Protein AF-A0A534B574-F1 (afdb_monomer_lite)

Sequence (57 aa):
MTREEFARRRRQLMRLMGRDSIAVLPAAPVRQRNNDVEYPYRQDSDFHYLTGFGEPQ

Radius of gyration: 14.53 Å; chains: 1; bounding box: 30×16×40 Å

Secondary structure (DSSP, 8-state):
--HHHHHHHHHHHHHHH-TT-----PPPPP-EEETTEEPPP---HHHHHHH------

pLDDT: mean 95.39, std 4.12, range [74.19, 98.19]

Foldseek 3Di:
DDPVQLVVVVVVVVVVQDPPDDDDDAWDDWADDDDPDTDDDDTDPVCCNNGVDRDHD

Structure (mmCIF, N/CA/C/O backbone):
data_AF-A0A534B574-F1
#
_entry.id   AF-A0A534B574-F1
#
loop_
_atom_site.group_PDB
_atom_site.id
_atom_site.type_symbol
_atom_site.label_atom_id
_atom_site.label_alt_id
_atom_site.label_comp_id
_atom_site.label_asym_id
_atom_site.label_entity_id
_atom_site.label_seq_id
_atom_site.pdbx_PDB_ins_code
_atom_site.Cartn_x
_atom_site.Cartn_y
_atom_site.Cartn_z
_atom_site.occupancy
_atom_site.B_iso_or_equiv
_atom_site.auth_s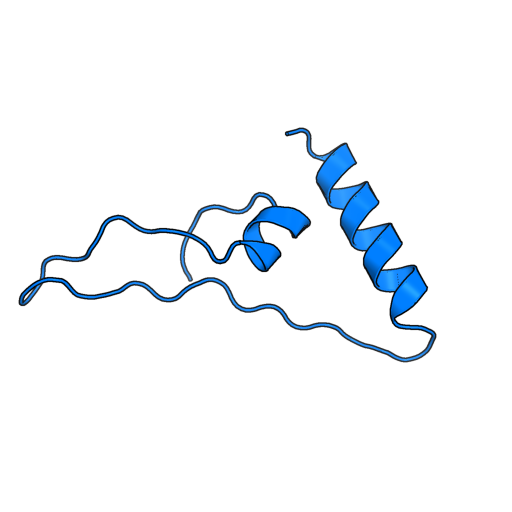eq_id
_atom_site.auth_comp_id
_atom_site.auth_asym_id
_atom_site.auth_atom_id
_atom_site.pdbx_PDB_model_num
ATOM 1 N N . MET A 1 1 ? 9.791 0.934 6.395 1.00 74.19 1 MET A N 1
ATOM 2 C CA . MET A 1 1 ? 8.550 1.141 7.178 1.00 74.19 1 MET A CA 1
ATOM 3 C C . MET A 1 1 ? 8.157 -0.198 7.782 1.00 74.19 1 MET A C 1
ATOM 5 O O . MET A 1 1 ? 8.324 -1.193 7.091 1.00 74.19 1 MET A O 1
ATOM 9 N N . THR A 1 2 ? 7.755 -0.264 9.053 1.00 93.12 2 THR A N 1
ATOM 10 C CA . THR A 1 2 ? 7.548 -1.555 9.737 1.00 93.12 2 THR A CA 1
ATOM 11 C C . THR A 1 2 ? 6.117 -2.072 9.565 1.00 93.12 2 THR A C 1
ATOM 13 O O . THR A 1 2 ? 5.205 -1.315 9.222 1.00 93.12 2 THR A O 1
ATOM 16 N N . ARG A 1 3 ? 5.892 -3.368 9.812 1.00 93.50 3 ARG A N 1
ATOM 17 C CA . ARG A 1 3 ? 4.564 -3.997 9.699 1.00 93.50 3 ARG A CA 1
ATOM 18 C C . ARG A 1 3 ? 3.544 -3.363 10.653 1.00 93.50 3 ARG A C 1
ATOM 20 O O . ARG A 1 3 ? 2.363 -3.239 10.320 1.00 93.50 3 ARG A O 1
ATOM 27 N N . GLU A 1 4 ? 4.009 -2.928 11.819 1.00 96.88 4 GLU A N 1
ATOM 28 C CA . GLU A 1 4 ? 3.214 -2.276 12.859 1.00 96.88 4 GLU A CA 1
ATOM 29 C C . GLU A 1 4 ? 2.677 -0.920 12.386 1.00 96.88 4 GLU A C 1
ATOM 31 O O . GLU A 1 4 ? 1.527 -0.581 12.676 1.00 96.88 4 GLU A O 1
ATOM 36 N N . GLU A 1 5 ? 3.469 -0.175 11.607 1.00 97.69 5 GLU A N 1
ATOM 37 C CA . GLU A 1 5 ? 3.078 1.125 11.056 1.00 97.69 5 GLU A CA 1
ATOM 38 C C . GLU A 1 5 ? 1.905 0.993 10.078 1.00 97.69 5 GLU A C 1
ATOM 40 O O . GLU A 1 5 ? 0.903 1.704 10.190 1.00 97.69 5 GLU A O 1
ATOM 45 N N . PHE A 1 6 ? 1.973 0.021 9.168 1.00 97.81 6 PHE A N 1
ATOM 46 C CA . PHE A 1 6 ? 0.874 -0.270 8.248 1.00 97.81 6 PHE A CA 1
ATOM 47 C C . PHE A 1 6 ? -0.394 -0.700 9.000 1.00 97.81 6 PHE A C 1
ATOM 49 O O . PHE A 1 6 ? -1.494 -0.223 8.712 1.00 97.81 6 PHE A O 1
ATOM 56 N N . ALA A 1 7 ? -0.255 -1.538 10.034 1.00 97.56 7 ALA A N 1
ATOM 57 C CA . ALA A 1 7 ? -1.379 -1.930 10.883 1.00 97.56 7 ALA A CA 1
ATOM 58 C C . ALA A 1 7 ? -1.988 -0.744 11.654 1.00 97.56 7 ALA A C 1
ATOM 60 O O . ALA A 1 7 ? -3.199 -0.710 11.882 1.00 97.56 7 ALA A O 1
ATOM 61 N N . ARG A 1 8 ? -1.174 0.233 12.073 1.00 98.19 8 ARG A N 1
ATOM 62 C CA . ARG A 1 8 ? -1.641 1.465 12.725 1.00 98.19 8 ARG A CA 1
ATOM 63 C C . ARG A 1 8 ? -2.471 2.323 11.771 1.00 98.19 8 ARG A C 1
ATOM 65 O O . ARG A 1 8 ? -3.564 2.746 12.144 1.00 98.19 8 ARG A O 1
ATOM 72 N N . ARG A 1 9 ? -1.997 2.527 10.541 1.00 98.12 9 ARG A N 1
ATOM 73 C CA . ARG A 1 9 ? -2.693 3.323 9.513 1.00 98.12 9 ARG A CA 1
ATOM 74 C C . ARG A 1 9 ? -4.031 2.715 9.119 1.00 98.12 9 ARG A C 1
ATOM 76 O O . ARG A 1 9 ? -5.034 3.420 9.114 1.00 98.12 9 ARG A O 1
ATOM 83 N N . ARG A 1 10 ? -4.084 1.395 8.907 1.00 97.50 10 ARG A N 1
ATOM 84 C CA . ARG A 1 10 ? -5.354 0.696 8.639 1.00 97.50 10 ARG A CA 1
ATOM 85 C C . ARG A 1 10 ? -6.350 0.858 9.788 1.00 97.50 10 ARG A C 1
ATOM 87 O O . ARG A 1 10 ? -7.511 1.159 9.546 1.00 97.50 10 ARG A O 1
ATOM 94 N N . ARG A 1 11 ? -5.902 0.754 11.046 1.00 96.88 11 ARG A N 1
ATOM 95 C CA . ARG A 1 11 ? -6.757 1.020 12.221 1.00 96.88 11 ARG A CA 1
ATOM 96 C C . ARG A 1 11 ? -7.249 2.467 12.290 1.00 96.88 11 ARG A C 1
ATOM 98 O O . ARG A 1 11 ? -8.333 2.717 12.805 1.00 96.88 11 ARG A O 1
ATOM 105 N N . GLN A 1 12 ? -6.459 3.435 11.832 1.00 97.62 12 GLN A N 1
ATOM 106 C CA . GLN A 1 12 ? -6.895 4.829 11.748 1.00 97.62 12 GLN A CA 1
ATOM 1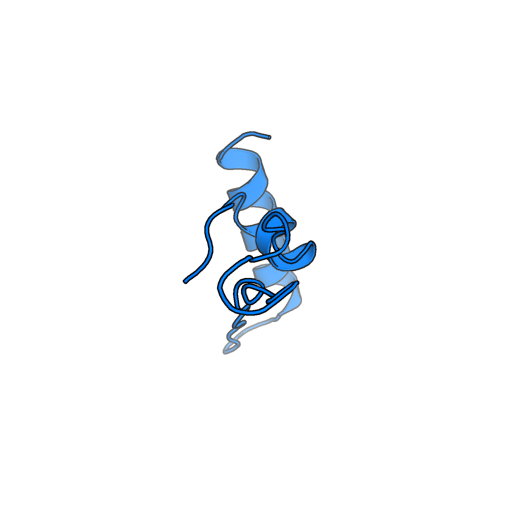07 C C . GLN A 1 12 ? -7.959 5.017 10.666 1.00 97.62 12 GLN A C 1
ATOM 109 O O . GLN A 1 12 ? -8.989 5.612 10.960 1.00 97.62 12 GLN A O 1
ATOM 114 N N . LEU A 1 13 ? -7.752 4.454 9.475 1.00 97.25 13 LEU A N 1
ATOM 115 C CA . LEU A 1 13 ? -8.736 4.492 8.394 1.00 97.25 13 LEU A CA 1
ATOM 116 C C . LEU A 1 13 ? -10.076 3.877 8.829 1.00 97.25 13 LEU A C 1
ATOM 118 O O . LEU A 1 13 ? -11.109 4.523 8.709 1.00 97.25 13 LEU A O 1
ATOM 122 N N . MET A 1 14 ? -10.052 2.690 9.442 1.00 96.44 14 MET A N 1
ATOM 123 C CA . MET A 1 14 ? -11.270 2.009 9.913 1.00 96.44 14 MET A CA 1
ATOM 124 C C . MET A 1 14 ? -12.055 2.827 10.949 1.00 96.44 14 MET A C 1
ATOM 126 O O . MET A 1 14 ? -13.280 2.795 10.963 1.00 96.44 14 MET A O 1
ATOM 130 N N . ARG A 1 15 ? -11.371 3.605 11.800 1.00 96.12 15 ARG A N 1
ATOM 131 C CA . ARG A 1 15 ? -12.041 4.510 12.752 1.00 96.12 15 ARG A CA 1
ATOM 132 C C . ARG A 1 15 ? -12.759 5.669 12.062 1.00 96.12 15 ARG A C 1
ATOM 134 O O . ARG A 1 15 ? -13.767 6.127 12.584 1.00 96.12 15 ARG A O 1
ATOM 141 N N . LEU A 1 16 ? -12.240 6.141 10.929 1.00 96.75 16 LEU A N 1
ATOM 142 C CA . LEU A 1 16 ? -12.836 7.237 10.161 1.00 96.75 16 LEU A CA 1
ATOM 143 C C . LEU A 1 16 ? -14.037 6.779 9.327 1.00 96.75 16 LEU A C 1
ATOM 145 O O . LEU A 1 16 ? -14.961 7.559 9.132 1.00 96.75 16 LEU A O 1
ATOM 149 N N . MET A 1 17 ? -14.034 5.532 8.850 1.00 96.44 17 MET A N 1
ATOM 150 C CA . MET A 1 17 ? -15.099 5.011 7.984 1.00 96.44 17 MET A CA 1
ATOM 151 C C . MET A 1 17 ? -16.434 4.795 8.713 1.00 96.44 17 MET A C 1
ATOM 153 O O . MET A 1 17 ? -17.488 4.839 8.085 1.00 96.44 17 MET A O 1
ATOM 157 N N . GLY A 1 18 ? -16.409 4.590 10.033 1.00 92.94 18 GLY A N 1
ATOM 158 C CA . GLY A 1 18 ? -17.615 4.347 10.822 1.00 92.94 18 GLY A CA 1
ATOM 159 C C . GLY A 1 18 ? -18.089 2.891 10.774 1.00 92.94 18 GLY A C 1
ATOM 160 O O . GLY A 1 18 ? -17.409 2.003 10.259 1.00 92.94 18 GLY A O 1
ATOM 161 N N . ARG A 1 19 ? -19.247 2.628 11.385 1.00 94.62 19 ARG A N 1
ATOM 162 C CA . ARG A 1 19 ? -19.818 1.274 11.488 1.00 94.62 19 ARG A CA 1
ATOM 163 C C . ARG A 1 19 ? -20.388 0.820 10.142 1.00 94.62 19 ARG A C 1
ATOM 165 O O . ARG A 1 19 ? -20.762 1.658 9.331 1.00 94.62 19 ARG A O 1
ATOM 172 N N . ASP A 1 20 ? -20.439 -0.495 9.938 1.00 95.75 20 ASP A N 1
ATOM 173 C CA . ASP A 1 20 ? -21.061 -1.142 8.771 1.00 95.75 20 ASP A CA 1
ATOM 174 C C . ASP A 1 20 ? -20.533 -0.640 7.414 1.00 95.75 20 ASP A C 1
ATOM 176 O O . ASP A 1 20 ? -21.278 -0.447 6.457 1.00 95.75 20 ASP A O 1
ATOM 180 N N . SER A 1 21 ? -19.216 -0.430 7.335 1.00 96.81 21 SER A N 1
ATOM 181 C CA . SER A 1 21 ? -18.526 0.096 6.157 1.00 96.81 21 SER A CA 1
ATOM 182 C C . SER A 1 21 ? -17.417 -0.846 5.673 1.00 96.81 21 SER A C 1
ATOM 184 O O . SER A 1 21 ? -16.859 -1.633 6.440 1.00 96.81 21 SER A O 1
ATOM 186 N N . ILE A 1 22 ? -17.083 -0.762 4.382 1.00 96.75 22 ILE A N 1
ATOM 187 C CA . ILE A 1 22 ? -15.997 -1.520 3.748 1.00 96.75 22 ILE A CA 1
ATOM 188 C C . ILE A 1 22 ? -15.189 -0.606 2.824 1.00 96.75 22 ILE A C 1
ATOM 190 O O . ILE A 1 22 ? -15.747 0.248 2.140 1.00 96.75 22 ILE A O 1
ATOM 194 N N . ALA A 1 23 ? -13.868 -0.784 2.811 1.00 96.62 23 ALA A N 1
ATOM 195 C CA . ALA A 1 23 ? -12.959 -0.097 1.901 1.00 96.62 23 ALA A CA 1
ATOM 196 C C . ALA A 1 23 ? -12.296 -1.126 0.990 1.00 96.62 23 ALA A C 1
ATOM 198 O O . ALA A 1 23 ? -11.765 -2.132 1.463 1.00 96.62 23 ALA A O 1
ATOM 199 N N . VAL A 1 24 ? -12.307 -0.846 -0.311 1.00 96.19 24 VAL A N 1
ATOM 200 C CA . VAL A 1 24 ? -11.659 -1.661 -1.339 1.00 96.19 24 VAL A CA 1
ATOM 201 C C . VAL A 1 24 ? -10.638 -0.780 -2.043 1.00 96.19 24 VAL A C 1
ATOM 203 O O . VAL A 1 24 ? -10.996 0.258 -2.593 1.00 96.19 24 VAL A O 1
ATOM 206 N N . LEU A 1 25 ? -9.368 -1.184 -2.000 1.00 95.44 25 LEU A N 1
ATOM 207 C CA . LEU A 1 25 ? -8.271 -0.484 -2.661 1.00 95.44 25 LEU A CA 1
ATOM 208 C C . LEU A 1 25 ? -7.607 -1.439 -3.660 1.00 95.44 25 LEU A C 1
ATOM 210 O O . LEU A 1 25 ? -7.056 -2.454 -3.226 1.00 95.44 25 LEU A O 1
ATOM 214 N N . PRO A 1 26 ? -7.662 -1.158 -4.971 1.00 95.38 26 PRO A N 1
ATOM 215 C CA . PRO A 1 26 ? -6.958 -1.956 -5.964 1.00 95.38 26 PRO A CA 1
ATOM 216 C C . PRO A 1 26 ? -5.458 -1.630 -5.973 1.00 95.38 26 PRO A C 1
ATOM 218 O O . PRO A 1 26 ? -5.059 -0.494 -5.717 1.00 95.38 26 PRO A O 1
ATOM 221 N N . ALA A 1 27 ? -4.632 -2.616 -6.325 1.00 96.00 27 ALA A N 1
ATOM 222 C CA . ALA A 1 27 ? -3.246 -2.362 -6.703 1.00 96.00 27 ALA A CA 1
ATOM 223 C C . ALA A 1 27 ? -3.191 -1.586 -8.032 1.00 96.00 27 ALA A C 1
ATOM 225 O O . ALA A 1 27 ? -4.084 -1.704 -8.880 1.00 96.00 27 ALA A O 1
ATOM 226 N N . ALA A 1 28 ? -2.124 -0.817 -8.243 1.00 96.06 28 ALA A N 1
ATOM 227 C CA . ALA A 1 28 ? -1.877 -0.158 -9.511 1.00 96.06 28 ALA A CA 1
ATOM 228 C C . ALA A 1 28 ? -1.762 -1.208 -10.627 1.00 96.06 28 ALA A C 1
ATOM 230 O O . ALA A 1 28 ? -1.133 -2.252 -10.433 1.00 96.06 28 ALA A O 1
ATOM 231 N N . PRO A 1 29 ? -2.346 -0.953 -11.803 1.00 96.06 29 PRO A N 1
ATOM 232 C CA . PRO A 1 29 ? -2.174 -1.815 -12.960 1.00 96.06 29 PRO A CA 1
ATOM 233 C C . PRO A 1 29 ? -0.775 -1.654 -13.556 1.00 96.06 29 PRO A C 1
ATOM 235 O O . PRO A 1 29 ? -0.184 -0.571 -13.533 1.00 96.06 29 PRO A O 1
ATOM 238 N N . VAL A 1 30 ? -0.285 -2.720 -14.176 1.00 96.62 30 VAL A N 1
ATOM 239 C CA . VAL A 1 30 ? 0.917 -2.663 -15.005 1.00 96.62 30 VAL A CA 1
ATOM 240 C C . VAL A 1 30 ? 0.628 -1.855 -16.276 1.00 96.62 30 VAL A C 1
ATOM 242 O O . VAL A 1 30 ? -0.486 -1.875 -16.812 1.00 96.62 30 VAL A O 1
ATOM 245 N N . ARG A 1 31 ? 1.609 -1.073 -16.737 1.00 96.00 31 ARG A N 1
ATOM 246 C CA . ARG A 1 31 ? 1.475 -0.193 -17.905 1.00 96.00 31 ARG A CA 1
ATOM 247 C C . ARG A 1 31 ? 2.461 -0.601 -18.986 1.00 96.00 31 ARG A C 1
ATOM 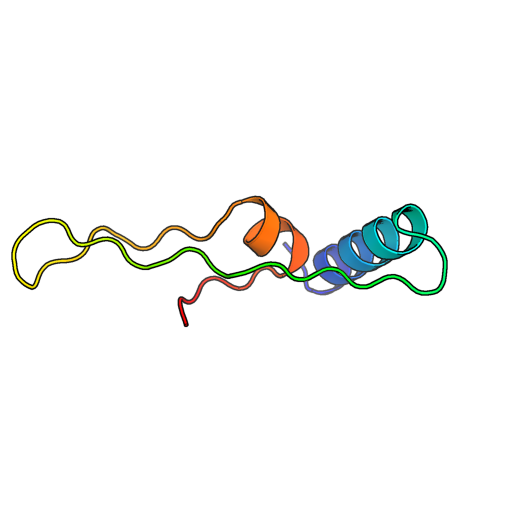249 O O . ARG A 1 31 ? 3.664 -0.639 -18.744 1.00 96.00 31 ARG A O 1
ATOM 256 N N . GLN A 1 32 ? 1.938 -0.831 -20.185 1.00 96.75 32 GLN A N 1
ATOM 257 C CA . GLN A 1 32 ? 2.749 -1.109 -21.362 1.00 96.75 32 GLN A CA 1
ATOM 258 C C . GLN A 1 32 ? 3.493 0.148 -21.812 1.00 96.75 32 GLN A C 1
ATOM 260 O O . GLN A 1 32 ? 2.919 1.238 -21.856 1.00 96.75 32 GLN A O 1
ATOM 265 N N . ARG A 1 33 ? 4.773 -0.017 -22.148 1.00 97.06 33 ARG A N 1
ATOM 266 C CA . ARG A 1 33 ? 5.615 1.020 -22.748 1.00 97.06 33 ARG A CA 1
ATOM 267 C C . ARG A 1 33 ? 5.654 0.869 -24.262 1.00 97.06 33 ARG A C 1
ATOM 269 O O . ARG A 1 33 ? 5.387 1.833 -24.971 1.00 97.06 33 ARG A O 1
ATOM 276 N N . ASN A 1 34 ? 5.992 -0.321 -24.758 1.00 96.50 34 ASN A N 1
ATOM 277 C CA . ASN A 1 34 ? 6.069 -0.608 -26.190 1.00 96.50 34 ASN A CA 1
ATOM 278 C C . ASN A 1 34 ? 5.980 -2.119 -26.452 1.00 96.50 34 ASN A C 1
ATOM 280 O O . ASN A 1 34 ? 6.828 -2.857 -25.967 1.00 96.50 34 ASN A O 1
ATOM 284 N N . ASN A 1 35 ? 5.015 -2.557 -27.268 1.00 94.94 35 ASN A N 1
ATOM 285 C CA . ASN A 1 35 ? 4.746 -3.973 -27.558 1.00 94.94 35 ASN A CA 1
ATOM 286 C C . ASN A 1 35 ? 4.652 -4.832 -26.282 1.00 94.94 35 ASN A C 1
ATOM 288 O O . ASN A 1 35 ? 3.652 -4.757 -25.577 1.00 94.94 35 ASN A O 1
ATOM 292 N N . ASP A 1 36 ? 5.684 -5.624 -26.009 1.00 95.56 36 ASP A N 1
ATOM 293 C CA . ASP A 1 36 ? 5.843 -6.564 -24.898 1.00 95.56 36 ASP A CA 1
ATOM 294 C C . ASP A 1 36 ? 6.671 -6.000 -23.728 1.00 95.56 36 ASP A C 1
ATOM 296 O O . ASP A 1 36 ? 6.926 -6.697 -22.748 1.00 95.56 36 ASP A O 1
ATOM 300 N N . VAL A 1 37 ? 7.107 -4.741 -23.818 1.00 96.06 37 VAL A N 1
ATOM 301 C CA . VAL A 1 37 ? 7.903 -4.073 -22.787 1.00 96.06 37 VAL A CA 1
ATOM 302 C C . VAL A 1 37 ? 7.019 -3.196 -21.914 1.00 96.06 37 VAL A C 1
ATOM 304 O O . VAL A 1 37 ? 6.367 -2.267 -22.397 1.00 96.06 37 VAL A O 1
ATOM 307 N N . GLU A 1 38 ? 7.094 -3.417 -20.606 1.00 97.69 38 GLU A N 1
ATOM 308 C CA . GLU A 1 38 ? 6.369 -2.671 -19.579 1.00 97.69 38 GLU A CA 1
ATOM 309 C C . GLU A 1 38 ? 7.209 -1.519 -19.003 1.00 97.69 38 GLU A C 1
ATOM 311 O O . GLU A 1 38 ? 8.444 -1.532 -19.016 1.00 97.69 38 GLU A O 1
ATOM 316 N N . TYR A 1 39 ? 6.541 -0.493 -18.473 1.00 97.50 39 TYR A N 1
ATOM 317 C CA . TYR A 1 39 ? 7.202 0.475 -17.600 1.00 97.50 39 TYR A CA 1
ATOM 318 C C . TYR A 1 39 ? 7.563 -0.173 -16.255 1.00 97.50 39 TYR A C 1
ATOM 320 O O . TYR A 1 39 ? 6.848 -1.070 -15.806 1.00 97.50 39 TYR A O 1
ATOM 328 N N . PRO A 1 40 ? 8.607 0.318 -15.555 1.00 96.31 40 PRO A N 1
ATOM 329 C CA . PRO A 1 40 ? 8.872 -0.097 -14.185 1.00 96.31 40 PRO A CA 1
ATOM 330 C C . PRO A 1 40 ? 7.619 0.049 -13.321 1.00 96.31 40 PRO A C 1
ATOM 332 O O . PRO A 1 40 ? 6.996 1.116 -13.295 1.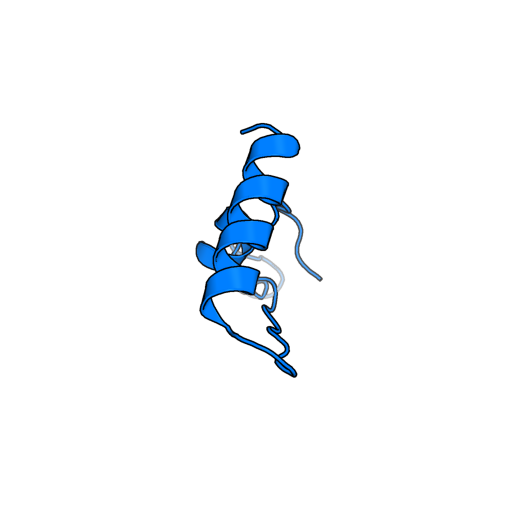00 96.31 40 PRO A O 1
ATOM 335 N N . TYR A 1 41 ? 7.255 -1.027 -12.626 1.00 96.62 41 TYR A N 1
ATOM 336 C CA . TYR A 1 41 ? 6.053 -1.035 -11.812 1.00 96.62 41 TYR A CA 1
ATOM 337 C C . TYR A 1 41 ? 6.150 -0.001 -10.691 1.00 96.62 41 TYR A C 1
ATOM 339 O O . TYR A 1 41 ? 7.138 0.071 -9.955 1.00 96.62 41 TYR A O 1
ATOM 347 N N . ARG A 1 42 ? 5.090 0.790 -10.549 1.00 96.50 42 ARG A N 1
ATOM 348 C CA . ARG A 1 42 ? 4.913 1.720 -9.443 1.00 96.50 42 ARG A CA 1
ATOM 349 C C . ARG A 1 42 ? 3.540 1.481 -8.843 1.00 96.50 42 ARG A C 1
ATOM 351 O O . ARG A 1 42 ? 2.530 1.734 -9.493 1.00 96.50 42 ARG A O 1
ATOM 358 N N . GLN A 1 43 ? 3.535 1.036 -7.592 1.00 96.69 43 GLN A N 1
ATOM 359 C CA . GLN A 1 43 ? 2.315 0.848 -6.823 1.00 96.69 43 GLN A CA 1
ATOM 360 C C . GLN A 1 43 ? 1.577 2.179 -6.616 1.00 96.69 43 GLN A C 1
ATOM 362 O O . GLN A 1 43 ? 2.196 3.248 -6.553 1.00 96.69 43 GLN A O 1
ATOM 367 N N . ASP A 1 44 ? 0.256 2.098 -6.476 1.00 97.06 44 ASP A N 1
ATOM 368 C CA . ASP A 1 44 ? -0.558 3.231 -6.062 1.00 97.06 44 ASP A CA 1
ATOM 369 C C . ASP A 1 44 ? -0.111 3.729 -4.678 1.00 97.06 44 ASP A C 1
ATOM 371 O O . ASP A 1 44 ? 0.210 2.939 -3.783 1.00 97.06 44 ASP A O 1
ATOM 375 N N . SER A 1 45 ? -0.051 5.050 -4.508 1.00 97.19 45 SER A N 1
ATOM 376 C CA . SER A 1 45 ? 0.520 5.650 -3.300 1.00 97.19 45 SER A CA 1
ATOM 377 C C . SER A 1 45 ? -0.305 5.315 -2.060 1.00 97.19 45 SER A C 1
ATOM 379 O O . SER A 1 45 ? 0.280 5.011 -1.020 1.00 97.19 45 SER A O 1
ATOM 381 N N . ASP A 1 46 ? -1.635 5.323 -2.161 1.00 97.38 46 AS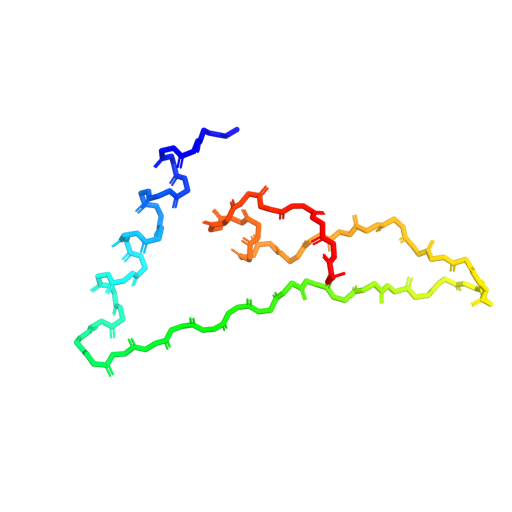P A N 1
ATOM 382 C CA . ASP A 1 46 ? -2.526 5.067 -1.030 1.00 97.38 46 ASP A CA 1
ATOM 383 C C . ASP A 1 46 ? -2.548 3.579 -0.685 1.00 97.38 46 ASP A C 1
ATOM 385 O O . ASP A 1 46 ? -2.421 3.195 0.486 1.00 97.38 46 ASP A O 1
ATOM 389 N N . PHE A 1 47 ? -2.604 2.725 -1.709 1.00 97.31 47 PHE A N 1
ATOM 390 C CA . PHE A 1 47 ? -2.472 1.286 -1.531 1.00 97.31 47 PHE A CA 1
ATOM 391 C C . PHE A 1 47 ? -1.145 0.940 -0.843 1.00 97.31 47 PHE A C 1
ATOM 393 O O . PHE A 1 47 ? -1.130 0.247 0.181 1.00 97.31 47 PHE A O 1
ATOM 400 N N . HIS A 1 48 ? -0.023 1.469 -1.340 1.00 97.00 48 HIS A N 1
ATOM 401 C CA . HIS A 1 48 ? 1.293 1.227 -0.754 1.00 97.00 48 HIS A CA 1
ATOM 402 C C . HIS A 1 48 ? 1.413 1.819 0.658 1.00 97.00 48 HIS A C 1
ATOM 404 O O . HIS A 1 48 ? 1.981 1.190 1.551 1.00 97.00 48 HIS A O 1
ATOM 410 N N . TYR A 1 49 ? 0.828 2.993 0.908 1.00 97.50 49 TYR A N 1
ATOM 411 C CA . TYR A 1 49 ? 0.826 3.644 2.219 1.00 97.50 49 TYR A CA 1
ATOM 412 C C . TYR A 1 49 ? 0.142 2.798 3.302 1.00 97.50 49 TYR A C 1
ATOM 414 O O . TYR A 1 49 ? 0.583 2.810 4.459 1.00 97.50 49 TYR A O 1
ATOM 422 N N . LEU A 1 50 ? -0.917 2.066 2.944 1.00 97.44 50 LEU A N 1
ATOM 423 C CA . LEU A 1 50 ? -1.709 1.250 3.870 1.00 97.44 50 LEU A CA 1
ATOM 424 C C . LEU A 1 50 ? -1.238 -0.202 3.981 1.00 97.44 50 LEU A C 1
ATOM 426 O O . LEU A 1 50 ? -1.491 -0.848 5.007 1.00 97.44 50 LEU A O 1
ATOM 430 N N . THR A 1 51 ? -0.581 -0.728 2.950 1.00 96.25 51 THR A N 1
ATOM 431 C CA . THR A 1 51 ? -0.234 -2.155 2.864 1.00 96.25 51 THR A CA 1
ATOM 432 C C . THR A 1 51 ? 1.266 -2.419 2.916 1.00 96.25 51 THR A C 1
ATOM 434 O O . THR A 1 51 ? 1.670 -3.442 3.463 1.00 96.25 51 THR A O 1
ATOM 437 N N . GLY A 1 52 ? 2.086 -1.521 2.364 1.00 95.56 52 GLY A N 1
ATOM 438 C CA . GLY A 1 52 ? 3.495 -1.777 2.067 1.00 95.56 52 GLY A CA 1
ATOM 439 C C . GLY A 1 52 ? 3.719 -2.818 0.967 1.00 95.56 52 GLY A C 1
ATOM 440 O O . GLY A 1 52 ? 4.865 -3.162 0.696 1.00 95.56 52 GLY A O 1
ATOM 441 N N . PHE A 1 53 ? 2.651 -3.325 0.344 1.00 95.56 53 PHE A N 1
ATOM 442 C CA . PHE A 1 53 ? 2.723 -4.339 -0.699 1.00 95.56 53 PHE A CA 1
ATOM 443 C C . PHE A 1 53 ? 3.151 -3.684 -2.013 1.00 95.56 53 PHE A C 1
ATOM 445 O O . PHE A 1 53 ? 2.638 -2.626 -2.388 1.00 95.56 53 PHE A O 1
ATOM 452 N N . GLY A 1 54 ? 4.165 -4.259 -2.657 1.00 92.44 54 GLY A N 1
ATOM 453 C CA . GLY A 1 54 ? 4.846 -3.663 -3.809 1.00 92.44 54 GLY A CA 1
ATOM 454 C C . GLY A 1 54 ? 4.633 -4.404 -5.123 1.00 92.44 54 GLY A C 1
ATOM 455 O O . GLY A 1 54 ? 5.151 -3.955 -6.138 1.00 92.44 54 GLY A O 1
ATOM 456 N N . GLU A 1 55 ? 3.901 -5.514 -5.111 1.00 90.19 55 GLU A N 1
ATOM 457 C CA . GLU A 1 55 ? 3.689 -6.347 -6.293 1.00 90.19 55 GLU A CA 1
ATOM 458 C C . GLU A 1 55 ? 2.388 -5.956 -7.020 1.00 90.19 55 GLU A C 1
ATOM 460 O O . GLU A 1 55 ? 1.470 -5.402 -6.394 1.00 90.19 55 GLU A O 1
ATOM 465 N N . PRO A 1 56 ? 2.315 -6.199 -8.341 1.00 85.56 56 PRO A N 1
ATOM 466 C CA . PRO A 1 56 ? 1.065 -6.155 -9.095 1.00 85.56 56 PRO A CA 1
ATOM 467 C C . PRO A 1 56 ? 0.145 -7.349 -8.744 1.00 85.56 56 PRO A C 1
ATOM 469 O O . PRO A 1 56 ? 0.386 -8.051 -7.766 1.00 85.56 56 PRO A O 1
ATOM 472 N N . GLN A 1 57 ? -0.949 -7.507 -9.506 1.00 79.25 57 GLN A N 1
ATOM 473 C CA . GLN A 1 57 ? -1.970 -8.562 -9.349 1.00 79.25 57 GLN A CA 1
ATOM 474 C C . GLN A 1 57 ? -1.389 -9.977 -9.402 1.00 79.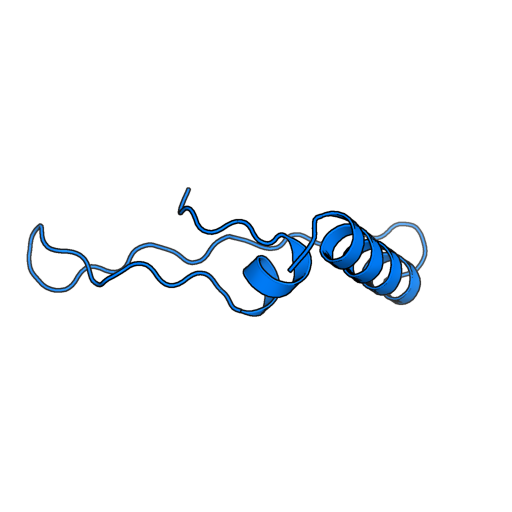25 57 GLN A C 1
ATOM 476 O O . GLN A 1 57 ? -0.519 -10.207 -10.271 1.00 79.25 57 GLN A O 1
#